Protein AF-A0A9D2THD8-F1 (afdb_monomer_lite)

pLDDT: mean 74.97, std 24.29, range [33.66, 97.81]

Structure (mmCIF, N/CA/C/O backbone):
data_AF-A0A9D2THD8-F1
#
_entry.id   AF-A0A9D2THD8-F1
#
loop_
_atom_site.group_PDB
_atom_site.id
_atom_site.type_symbol
_atom_site.label_atom_id
_atom_site.label_alt_id
_atom_site.label_comp_id
_atom_site.label_asym_id
_atom_site.label_entity_id
_atom_site.label_seq_id
_atom_site.pdbx_PDB_ins_code
_atom_site.Cartn_x
_atom_site.Cartn_y
_atom_site.Cartn_z
_atom_site.occupancy
_atom_site.B_iso_or_equiv
_atom_site.auth_seq_id
_atom_site.auth_comp_id
_atom_site.auth_asym_id
_atom_site.auth_atom_id
_atom_site.pdbx_PDB_model_num
ATOM 1 N N . THR A 1 1 ? 17.554 18.549 11.791 1.00 43.72 1 THR A N 1
ATOM 2 C CA . THR A 1 1 ? 17.037 17.991 13.059 1.00 43.72 1 THR A CA 1
ATOM 3 C C . THR A 1 1 ? 15.521 18.066 13.010 1.00 43.72 1 THR A C 1
ATOM 5 O O . THR A 1 1 ? 14.968 19.146 13.143 1.00 43.72 1 THR A O 1
ATOM 8 N N . LYS A 1 2 ? 14.847 16.951 12.692 1.00 36.19 2 LYS A N 1
ATOM 9 C CA . LYS A 1 2 ? 13.394 16.845 12.406 1.00 36.19 2 LYS A CA 1
ATOM 10 C C . LYS A 1 2 ? 12.504 16.914 13.668 1.00 36.19 2 LYS A C 1
ATOM 12 O O . LYS A 1 2 ? 11.373 16.448 13.663 1.00 36.19 2 LYS A O 1
ATOM 17 N N . SER A 1 3 ? 13.007 17.507 14.747 1.00 45.06 3 SER A N 1
ATOM 18 C CA . SER A 1 3 ? 12.378 17.475 16.074 1.00 45.06 3 SER A CA 1
ATOM 19 C C . SER A 1 3 ? 11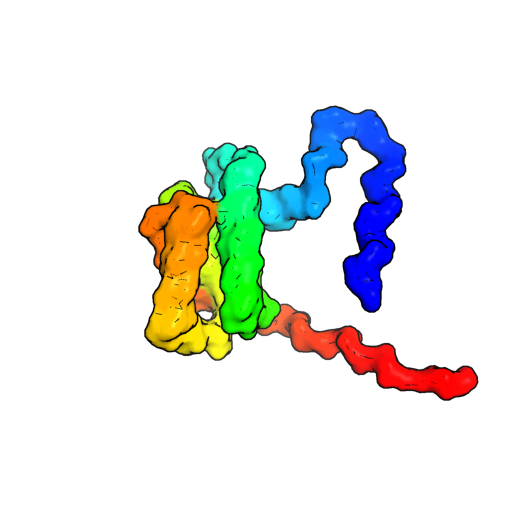.635 18.766 16.441 1.00 45.06 3 SER A C 1
ATOM 21 O O . SER A 1 3 ? 11.123 18.860 17.545 1.00 45.06 3 SER A O 1
ATOM 23 N N . GLN A 1 4 ? 11.568 19.766 15.553 1.00 42.59 4 GLN A N 1
ATOM 24 C CA . GLN A 1 4 ? 11.102 21.119 15.912 1.00 42.59 4 GLN A CA 1
ATOM 25 C C . GLN A 1 4 ? 9.753 21.544 15.306 1.00 42.59 4 GLN A C 1
ATOM 27 O O . GLN A 1 4 ? 9.306 22.654 15.557 1.00 42.59 4 GLN A O 1
ATOM 32 N N . VAL A 1 5 ? 9.055 20.678 14.563 1.00 49.84 5 VAL A N 1
ATOM 33 C CA . VAL A 1 5 ? 7.756 21.039 13.942 1.00 49.84 5 VAL A CA 1
ATOM 34 C C . VAL A 1 5 ? 6.548 20.565 14.776 1.00 49.84 5 VAL A C 1
ATOM 36 O O . VAL A 1 5 ? 5.405 20.842 14.434 1.00 49.84 5 VAL A O 1
ATOM 39 N N . ARG A 1 6 ? 6.772 19.898 15.920 1.00 42.50 6 ARG A N 1
ATOM 40 C CA . ARG A 1 6 ? 5.695 19.351 16.771 1.00 42.50 6 ARG A CA 1
ATOM 41 C C . ARG A 1 6 ? 5.197 20.267 17.904 1.00 42.50 6 ARG A C 1
ATOM 43 O O . ARG A 1 6 ? 4.234 19.895 18.563 1.00 42.50 6 ARG A O 1
ATOM 50 N N . GLU A 1 7 ? 5.773 21.453 18.116 1.00 40.00 7 GLU A N 1
ATOM 51 C CA . GLU A 1 7 ? 5.507 22.240 19.341 1.00 40.00 7 GLU A CA 1
ATOM 52 C C . GLU A 1 7 ? 4.419 23.340 19.213 1.00 40.00 7 GLU A C 1
ATOM 54 O O . GLU A 1 7 ? 3.950 23.840 20.228 1.00 40.00 7 GLU A O 1
ATOM 59 N N . VAL A 1 8 ? 3.959 23.741 18.017 1.00 42.38 8 VAL A N 1
ATOM 60 C CA . VAL A 1 8 ? 3.183 25.008 17.874 1.00 42.38 8 VAL A CA 1
ATOM 61 C C . VAL A 1 8 ? 1.647 24.857 17.872 1.00 42.38 8 VAL A C 1
ATOM 63 O O . VAL A 1 8 ? 0.928 25.846 17.951 1.00 42.38 8 VAL A O 1
ATOM 66 N N . ALA A 1 9 ? 1.082 23.650 17.869 1.00 42.50 9 ALA A N 1
ATOM 67 C CA . ALA A 1 9 ? -0.368 23.465 17.678 1.00 42.50 9 ALA A CA 1
ATOM 68 C C . ALA A 1 9 ? -1.166 23.132 18.959 1.00 42.50 9 ALA A C 1
ATOM 70 O O . ALA A 1 9 ? -2.140 22.385 18.903 1.00 42.50 9 ALA A O 1
ATOM 71 N N . ARG A 1 10 ? -0.782 23.667 20.125 1.00 40.12 10 ARG A N 1
ATOM 72 C CA . ARG A 1 10 ? -1.554 23.525 21.377 1.00 40.12 10 ARG A CA 1
ATOM 73 C C . ARG A 1 10 ? -2.108 24.868 21.832 1.00 40.12 10 ARG A C 1
ATOM 75 O O . ARG A 1 10 ? -1.481 25.482 22.688 1.00 40.12 10 ARG A O 1
ATOM 82 N N . GLN A 1 11 ? -3.268 25.311 21.324 1.00 41.09 11 GLN A N 1
ATOM 83 C CA . GLN A 1 11 ? -4.039 26.335 22.056 1.00 41.09 11 GLN A CA 1
ATOM 84 C C . GLN A 1 11 ? -5.491 26.633 21.633 1.00 41.09 11 GLN A C 1
ATOM 86 O O . GLN A 1 11 ? -5.896 27.779 21.768 1.00 41.09 11 GLN A O 1
ATOM 91 N N . MET A 1 12 ? -6.336 25.685 21.198 1.00 38.31 12 MET A N 1
ATOM 92 C CA . MET A 1 12 ? -7.782 25.994 21.086 1.00 38.31 12 MET A CA 1
ATOM 93 C C . MET A 1 12 ? -8.695 24.838 21.514 1.00 38.31 12 MET A C 1
ATOM 95 O O . MET A 1 12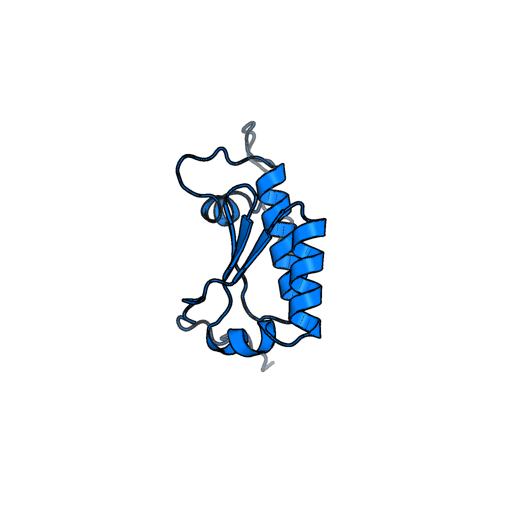 ? -8.767 23.795 20.874 1.00 38.31 12 MET A O 1
ATOM 99 N N . SER A 1 13 ? -9.394 25.064 22.626 1.00 37.69 13 SER A N 1
ATOM 100 C CA . SER A 1 13 ? -10.357 24.184 23.288 1.00 37.69 13 SER A CA 1
ATOM 101 C C . SER A 1 13 ? -11.602 23.898 22.435 1.00 37.69 13 SER A C 1
ATOM 103 O O . SER A 1 13 ? -12.607 24.594 22.561 1.00 37.69 13 SER A O 1
ATOM 105 N N . LEU A 1 14 ? -11.567 22.842 21.615 1.00 34.75 14 LEU A N 1
ATOM 106 C CA . LEU A 1 14 ? -12.751 22.215 21.008 1.00 34.75 14 LEU A CA 1
ATOM 107 C C . LEU A 1 14 ? -12.620 20.672 21.055 1.00 34.75 14 LEU A C 1
ATOM 109 O O . LEU A 1 14 ? -11.548 20.163 20.725 1.00 34.75 14 LEU A O 1
ATOM 113 N N . PRO A 1 15 ? -13.666 19.896 21.422 1.00 36.16 15 PRO A N 1
ATOM 114 C CA . PRO A 1 15 ? -13.549 18.470 21.785 1.00 36.16 15 PRO A CA 1
ATOM 115 C C . PRO A 1 15 ? -13.355 17.478 20.619 1.00 36.16 15 PRO A C 1
ATOM 117 O O . PRO A 1 15 ? -13.760 16.324 20.723 1.00 36.16 15 PRO A O 1
ATOM 120 N N . VAL A 1 16 ? -12.765 17.897 19.497 1.00 37.09 16 VAL A N 1
ATOM 121 C CA . VAL A 1 16 ? -12.560 17.039 18.305 1.00 37.09 16 VAL A CA 1
ATOM 122 C C . VAL A 1 16 ? -11.118 17.134 17.770 1.00 37.09 16 VAL A C 1
ATOM 124 O O . VAL A 1 16 ? -10.793 16.616 16.708 1.00 37.09 16 VAL A O 1
ATOM 127 N N . ALA A 1 17 ? -10.218 17.791 18.503 1.00 36.22 17 ALA A N 1
ATOM 128 C CA . ALA A 1 17 ? -8.921 18.235 17.996 1.00 36.22 17 ALA A CA 1
ATOM 129 C C . ALA A 1 17 ? -7.717 17.437 18.534 1.00 36.22 17 ALA A C 1
ATOM 131 O O . ALA A 1 17 ? -6.716 18.039 18.910 1.00 36.22 17 ALA A O 1
ATOM 132 N N . ASP A 1 18 ? -7.778 16.100 18.561 1.00 40.69 18 ASP A N 1
ATOM 133 C CA . ASP A 1 18 ? -6.648 15.288 19.040 1.00 40.69 18 ASP A CA 1
ATOM 134 C C . ASP A 1 18 ? -6.286 14.140 18.079 1.00 40.69 18 ASP A C 1
ATOM 136 O O . ASP A 1 18 ? -6.586 12.971 18.328 1.00 40.69 18 ASP A O 1
ATOM 140 N N . LYS A 1 19 ? -5.659 14.492 16.939 1.00 39.53 19 LYS A N 1
ATOM 141 C CA . LYS A 1 19 ? -4.403 13.883 16.425 1.00 39.53 19 LYS A CA 1
ATOM 142 C C . LYS A 1 19 ? -4.042 14.381 15.005 1.00 39.53 19 LYS A C 1
ATOM 144 O O . LYS A 1 19 ? -4.858 14.276 14.086 1.00 39.53 19 LYS A O 1
ATOM 149 N N . PRO A 1 20 ? -2.820 14.907 14.787 1.00 45.09 20 PRO A N 1
ATOM 150 C CA . PRO A 1 20 ? -2.429 15.540 13.530 1.00 45.09 20 PRO A CA 1
ATOM 151 C C . PRO A 1 20 ? -1.923 14.499 12.516 1.00 45.09 20 PRO A C 1
ATOM 153 O O . PRO A 1 20 ? -0.788 14.053 12.616 1.00 45.09 20 PRO A O 1
ATOM 156 N N . ALA A 1 21 ? -2.806 14.118 11.586 1.00 44.19 21 ALA A N 1
ATOM 157 C CA . ALA A 1 21 ? -2.582 13.455 10.276 1.00 44.19 21 ALA A CA 1
ATOM 158 C C . ALA A 1 21 ? -3.929 13.000 9.658 1.00 44.19 21 ALA A C 1
ATOM 160 O O . ALA A 1 21 ? -4.025 12.701 8.471 1.00 44.19 21 ALA A O 1
ATOM 161 N N . ALA A 1 22 ? -5.006 12.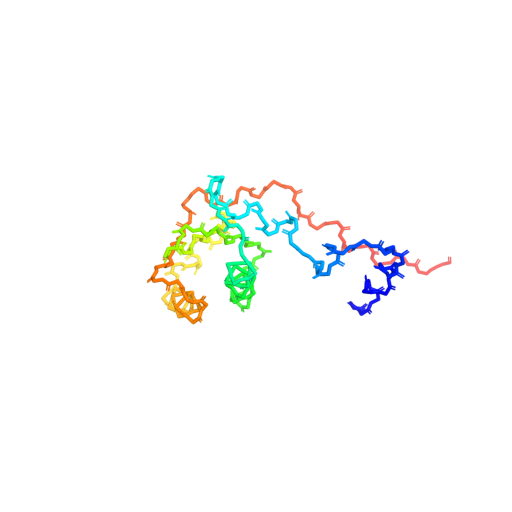989 10.452 1.00 47.03 22 ALA A N 1
ATOM 162 C CA . ALA A 1 22 ? -6.318 12.484 10.050 1.00 47.03 22 ALA A CA 1
ATOM 163 C C . ALA A 1 22 ? -6.915 13.080 8.750 1.00 47.03 22 ALA A C 1
ATOM 165 O O . ALA A 1 22 ? -7.508 12.311 7.996 1.00 47.03 22 ALA A O 1
ATOM 166 N N . PRO A 1 23 ? -6.772 14.384 8.414 1.00 53.69 23 PRO A N 1
ATOM 167 C CA . PRO A 1 23 ? -7.422 14.932 7.220 1.00 53.69 23 PRO A CA 1
ATOM 168 C C . PRO A 1 23 ? -6.815 14.429 5.905 1.00 53.69 23 PRO A C 1
ATOM 170 O O . PRO A 1 23 ? -7.542 14.250 4.932 1.00 53.69 23 PRO A O 1
ATOM 173 N N . CYS A 1 24 ? -5.494 14.201 5.856 1.00 59.38 24 CYS A N 1
ATOM 174 C CA . CYS A 1 24 ? -4.849 13.690 4.648 1.00 59.38 24 CYS A CA 1
ATOM 175 C C . CYS A 1 24 ? -5.072 12.182 4.513 1.00 59.38 24 CYS A C 1
ATOM 177 O O . CYS A 1 24 ? -5.409 11.728 3.424 1.00 59.38 24 CYS A O 1
ATOM 179 N N . LEU A 1 25 ? -4.985 11.419 5.604 1.00 59.50 25 LEU A N 1
ATOM 180 C CA . LEU A 1 25 ? -5.241 9.978 5.583 1.00 59.50 25 LEU A CA 1
ATOM 181 C C . LEU A 1 25 ? -6.713 9.647 5.293 1.00 59.50 25 LEU A C 1
ATOM 183 O O . LEU A 1 25 ? -6.997 8.668 4.616 1.00 59.50 25 LEU A O 1
ATOM 187 N N . ALA A 1 26 ? -7.665 10.494 5.694 1.00 61.97 26 ALA A N 1
ATOM 188 C CA . ALA A 1 26 ? -9.080 10.281 5.386 1.00 61.97 26 ALA A CA 1
ATOM 189 C C . ALA A 1 26 ? -9.378 10.210 3.874 1.00 61.97 26 ALA A C 1
ATOM 191 O O . ALA A 1 26 ? -10.309 9.514 3.479 1.00 61.97 26 ALA A O 1
ATOM 192 N N . SER A 1 27 ? -8.575 10.852 3.010 1.00 70.31 27 SER A N 1
ATOM 193 C CA . SER A 1 27 ? -8.751 10.765 1.548 1.00 70.31 27 SER A CA 1
ATOM 194 C C . SER A 1 27 ? -8.362 9.406 0.950 1.00 70.31 27 SER A C 1
ATOM 196 O O . SER A 1 27 ? -8.605 9.152 -0.233 1.00 70.31 27 SER A O 1
ATOM 198 N N . ARG A 1 28 ? -7.753 8.531 1.759 1.00 73.38 28 ARG A N 1
ATOM 199 C CA . ARG A 1 28 ? -7.406 7.154 1.394 1.00 73.38 28 ARG A CA 1
ATOM 200 C C . ARG A 1 28 ? -8.554 6.167 1.631 1.00 73.38 28 ARG A C 1
ATOM 202 O O . ARG A 1 28 ? -8.437 5.014 1.225 1.00 73.38 28 ARG A O 1
ATOM 209 N N . ILE A 1 29 ? -9.656 6.598 2.247 1.00 72.19 29 ILE A N 1
ATOM 210 C CA . ILE A 1 29 ? -10.854 5.780 2.473 1.00 72.19 29 ILE A CA 1
ATOM 211 C C . ILE A 1 29 ? -11.926 6.172 1.435 1.00 72.19 29 ILE A C 1
ATOM 213 O O . ILE A 1 29 ? -12.185 7.366 1.259 1.00 72.19 29 ILE A O 1
ATOM 217 N N . PRO A 1 30 ? -12.550 5.211 0.725 1.00 68.75 30 PRO A N 1
ATOM 218 C CA . PRO A 1 30 ? -13.621 5.470 -0.227 1.00 68.75 30 PRO A CA 1
ATOM 219 C C . PRO A 1 30 ? -14.783 6.263 0.377 1.00 68.75 30 PRO A C 1
ATOM 221 O O . PRO A 1 30 ? -15.171 6.072 1.532 1.00 68.75 30 PRO A O 1
ATOM 224 N N . PHE A 1 31 ? -15.392 7.124 -0.439 1.00 56.97 31 PHE A N 1
ATOM 225 C CA . PHE A 1 31 ? -16.604 7.839 -0.050 1.00 56.97 31 PHE A CA 1
ATOM 226 C C . PHE A 1 31 ? -17.733 6.852 0.278 1.00 56.97 31 PHE A C 1
ATOM 228 O O . PHE A 1 31 ? -18.027 5.953 -0.506 1.00 56.97 31 PHE A O 1
ATOM 235 N N . GLY A 1 32 ? -18.378 7.048 1.430 1.00 58.97 32 GLY A N 1
ATOM 236 C CA . GLY A 1 32 ? -19.455 6.183 1.923 1.00 58.97 32 GLY A CA 1
ATOM 237 C C . GLY A 1 32 ? -19.022 5.164 2.980 1.00 58.97 32 GLY A C 1
ATOM 238 O O . GLY A 1 32 ? -19.886 4.539 3.590 1.00 58.97 32 GLY A O 1
ATOM 239 N N . GLU A 1 33 ? -17.721 5.030 3.257 1.00 67.00 33 GLU A N 1
ATOM 240 C CA . GLU A 1 33 ? -17.226 4.217 4.368 1.00 67.00 33 GLU A CA 1
ATOM 241 C C . GLU A 1 33 ? -16.927 5.047 5.621 1.00 67.00 33 GLU A C 1
ATOM 243 O O . GLU A 1 33 ? -16.388 6.152 5.555 1.00 67.00 33 GLU A O 1
ATOM 248 N N . SER A 1 34 ? -17.227 4.482 6.794 1.00 73.31 34 SER A N 1
ATOM 249 C CA . SER A 1 34 ? -16.851 5.087 8.071 1.00 73.31 34 SER A CA 1
ATOM 250 C C . SER A 1 34 ? -15.330 5.157 8.198 1.00 73.31 34 SER A C 1
ATOM 252 O O . SER A 1 34 ? -14.644 4.130 8.137 1.00 73.31 34 SER A O 1
ATOM 254 N N . VAL A 1 35 ? -14.823 6.370 8.418 1.00 79.56 35 VAL A N 1
ATOM 255 C CA . VAL A 1 35 ? -13.437 6.625 8.817 1.00 79.56 35 VAL A CA 1
ATOM 256 C C . VAL A 1 35 ? -13.306 6.263 10.292 1.00 79.56 35 VAL A C 1
ATOM 258 O O . VAL A 1 35 ? -13.914 6.914 11.141 1.00 79.56 35 VAL A O 1
ATOM 261 N N . THR A 1 36 ? -12.537 5.218 10.603 1.00 83.50 36 THR A N 1
ATOM 262 C CA . THR A 1 36 ? -12.268 4.808 11.989 1.00 83.50 36 THR A CA 1
ATOM 263 C C . THR A 1 36 ? -10.780 4.954 12.320 1.00 83.50 36 THR A C 1
ATOM 265 O O . THR A 1 36 ? -9.946 4.850 11.413 1.00 83.50 36 THR A O 1
ATOM 268 N N . PRO A 1 37 ? -10.411 5.191 13.595 1.00 84.38 37 PRO A N 1
ATOM 269 C CA . PRO A 1 37 ? -9.010 5.268 14.013 1.00 84.38 37 PRO A CA 1
ATOM 270 C C . PRO A 1 37 ? -8.200 4.019 13.657 1.00 84.38 37 PRO A C 1
ATOM 272 O O . PRO A 1 37 ? -7.015 4.123 13.357 1.00 84.38 37 PRO A O 1
ATOM 275 N N . GLU A 1 38 ? -8.838 2.849 13.671 1.00 86.62 38 GLU A N 1
ATOM 276 C CA . GLU A 1 38 ? -8.225 1.581 13.288 1.00 86.62 38 GLU A CA 1
ATOM 277 C C . GLU A 1 38 ? -7.852 1.609 11.810 1.00 86.62 38 GLU A C 1
ATOM 279 O O . GLU A 1 38 ? -6.683 1.428 11.500 1.00 86.62 38 GLU A O 1
ATOM 284 N N . LYS A 1 39 ? -8.793 1.935 10.909 1.00 85.88 39 LYS A N 1
ATOM 285 C CA . LYS A 1 39 ? -8.510 2.029 9.466 1.00 85.88 39 LYS A CA 1
ATOM 286 C C . LYS A 1 39 ? -7.389 3.019 9.165 1.00 85.88 39 LYS A C 1
ATOM 288 O O . LYS A 1 39 ? -6.528 2.727 8.345 1.00 85.88 39 LYS A O 1
ATOM 293 N N . LEU A 1 40 ? -7.390 4.172 9.838 1.00 87.12 40 LEU A N 1
ATOM 294 C CA . LEU A 1 40 ? -6.331 5.171 9.681 1.00 87.12 40 LEU A CA 1
ATOM 295 C C . LEU A 1 40 ? -4.967 4.619 10.106 1.00 87.12 40 LEU A C 1
ATOM 297 O O . LEU A 1 40 ? -3.995 4.847 9.399 1.00 87.12 40 LEU A O 1
ATOM 301 N N . ARG A 1 41 ? -4.905 3.856 11.204 1.00 89.44 41 ARG A N 1
ATOM 302 C CA . ARG A 1 41 ? -3.673 3.191 11.645 1.00 89.44 41 ARG A CA 1
ATOM 303 C C . ARG A 1 41 ? -3.215 2.115 10.658 1.00 89.44 41 ARG A C 1
ATOM 305 O O . ARG A 1 41 ? -2.042 2.074 10.338 1.00 89.44 41 ARG A O 1
ATOM 312 N N . GLN A 1 42 ? -4.128 1.295 10.131 1.00 92.19 42 GLN A N 1
ATOM 313 C CA . GLN A 1 42 ? -3.778 0.275 9.129 1.00 92.19 42 GLN A CA 1
ATOM 314 C C . GLN A 1 42 ? -3.148 0.892 7.874 1.00 92.19 42 GLN A C 1
ATOM 316 O O . GLN A 1 42 ? -2.236 0.314 7.293 1.00 92.19 42 GLN A O 1
ATOM 321 N N . ILE A 1 43 ? -3.657 2.054 7.448 1.00 91.62 43 ILE A N 1
ATOM 322 C CA . ILE A 1 43 ? -3.113 2.812 6.317 1.00 91.62 43 ILE A CA 1
ATOM 323 C C . ILE A 1 43 ? -1.717 3.343 6.661 1.00 91.62 43 ILE A C 1
ATOM 325 O O . ILE A 1 43 ? -0.793 3.093 5.898 1.00 91.62 43 ILE A O 1
ATOM 329 N N . ASP A 1 44 ? -1.578 4.037 7.794 1.00 91.06 44 ASP A N 1
ATOM 330 C CA . ASP A 1 44 ? -0.324 4.665 8.247 1.00 91.06 44 ASP A CA 1
ATOM 331 C C . ASP A 1 44 ? 0.797 3.622 8.403 1.00 91.06 44 ASP A C 1
ATOM 333 O O . ASP A 1 44 ? 1.850 3.741 7.784 1.00 91.06 44 ASP A O 1
ATOM 337 N N . ASP A 1 45 ? 0.517 2.526 9.116 1.00 93.38 45 ASP A N 1
ATOM 338 C CA . ASP A 1 45 ? 1.481 1.450 9.362 1.00 93.38 45 ASP A CA 1
ATOM 339 C C . ASP A 1 45 ? 1.915 0.759 8.050 1.00 93.38 45 ASP A C 1
ATOM 341 O O . ASP A 1 45 ? 3.071 0.357 7.903 1.00 93.38 45 ASP A O 1
ATOM 345 N N . LEU A 1 46 ? 1.006 0.615 7.072 1.00 96.00 46 LEU A N 1
ATOM 346 C CA . LEU A 1 46 ? 1.349 0.021 5.776 1.00 96.00 46 LEU A CA 1
ATOM 347 C C . LEU A 1 46 ? 2.123 1.003 4.884 1.00 96.00 46 LEU A C 1
ATOM 349 O O . LEU A 1 46 ? 3.026 0.570 4.171 1.00 96.00 46 LEU A O 1
ATOM 353 N N . GLU A 1 47 ? 1.805 2.303 4.916 1.00 95.06 47 GLU A N 1
ATOM 354 C CA . GLU A 1 47 ? 2.598 3.330 4.226 1.00 95.06 47 GLU A CA 1
ATOM 355 C C . GLU A 1 47 ? 4.036 3.342 4.769 1.00 95.06 47 GLU A C 1
ATOM 357 O O . GLU A 1 47 ? 4.977 3.259 3.977 1.00 95.06 47 GLU A O 1
ATOM 362 N N . ASP A 1 48 ? 4.216 3.331 6.094 1.00 93.06 48 ASP A N 1
ATOM 363 C CA . ASP A 1 48 ? 5.532 3.272 6.745 1.00 93.06 48 ASP A CA 1
ATOM 364 C C . ASP A 1 48 ? 6.322 2.017 6.342 1.00 93.06 48 ASP A C 1
ATOM 366 O O . ASP A 1 48 ? 7.475 2.120 5.917 1.00 93.06 48 ASP A O 1
ATOM 370 N N . ALA A 1 49 ? 5.693 0.837 6.370 1.00 94.44 49 ALA A N 1
ATOM 371 C CA . ALA A 1 49 ? 6.345 -0.407 5.959 1.00 94.44 49 ALA A CA 1
ATOM 372 C C . ALA A 1 49 ? 6.785 -0.393 4.483 1.00 94.44 49 ALA A C 1
ATOM 374 O O . ALA A 1 49 ? 7.822 -0.963 4.132 1.00 94.44 49 ALA A O 1
ATOM 375 N N . VAL A 1 50 ? 6.026 0.273 3.605 1.00 94.94 50 VAL A N 1
ATOM 376 C CA . VAL A 1 50 ? 6.424 0.484 2.206 1.00 94.94 50 VAL A CA 1
ATOM 377 C C . VAL A 1 50 ? 7.620 1.438 2.134 1.00 94.94 50 VAL A C 1
ATOM 379 O O . VAL A 1 50 ? 8.594 1.137 1.445 1.00 94.94 50 VAL A O 1
ATOM 382 N N . TYR A 1 51 ? 7.618 2.549 2.874 1.00 93.19 51 TYR A N 1
ATOM 383 C CA . TYR A 1 51 ? 8.764 3.465 2.911 1.00 93.19 51 TYR A CA 1
ATOM 384 C C . TYR A 1 51 ? 10.046 2.796 3.421 1.00 93.19 51 TYR A C 1
ATOM 386 O O . TYR A 1 51 ? 11.130 3.084 2.911 1.00 93.19 51 TYR A O 1
ATOM 394 N N . GLU A 1 52 ? 9.946 1.857 4.362 1.00 93.56 52 GLU A N 1
ATOM 395 C CA . GLU A 1 52 ? 11.085 1.064 4.843 1.00 93.56 52 GLU A CA 1
ATOM 396 C C . GLU A 1 52 ? 11.685 0.149 3.765 1.00 93.56 52 GLU A C 1
ATOM 398 O O . GLU A 1 52 ? 12.889 -0.114 3.782 1.00 93.56 52 GLU A O 1
ATOM 403 N N . GLN A 1 53 ? 10.892 -0.265 2.767 1.00 94.00 53 GLN A N 1
ATOM 404 C CA . GLN A 1 53 ? 11.410 -0.941 1.571 1.00 94.00 53 GLN A CA 1
ATOM 405 C C . GLN A 1 53 ? 12.134 0.024 0.617 1.00 94.00 53 GLN A C 1
ATOM 407 O O . GLN A 1 53 ? 12.727 -0.409 -0.368 1.00 94.00 53 GLN A O 1
ATOM 412 N N . GLY A 1 54 ? 12.137 1.329 0.899 1.00 91.75 54 GLY A N 1
ATOM 413 C CA . GLY A 1 54 ? 12.895 2.344 0.173 1.00 91.75 54 GLY A CA 1
ATOM 414 C C . GLY A 1 54 ? 12.197 2.904 -1.064 1.00 91.75 54 GLY A C 1
ATOM 415 O O . GLY A 1 54 ? 12.899 3.321 -1.986 1.00 91.75 54 GLY A O 1
ATOM 416 N N . PHE A 1 55 ? 10.864 2.867 -1.124 1.00 93.88 55 PHE A N 1
ATOM 417 C CA . PHE A 1 55 ? 10.083 3.583 -2.143 1.00 93.88 55 PHE A CA 1
ATOM 418 C C . PHE A 1 55 ? 10.087 5.090 -1.861 1.00 93.88 55 PHE A C 1
ATOM 420 O O . PHE A 1 55 ? 10.156 5.512 -0.704 1.00 93.88 55 PHE A O 1
ATOM 427 N N . SER A 1 56 ? 10.055 5.910 -2.913 1.00 91.62 56 SER A N 1
ATOM 428 C CA . SER A 1 56 ? 10.171 7.370 -2.771 1.00 91.62 56 SER A CA 1
ATOM 429 C C . SER A 1 56 ? 8.851 8.069 -2.436 1.00 91.62 56 SER A C 1
ATOM 431 O O . SER A 1 56 ? 8.861 9.090 -1.747 1.00 91.62 56 SER A O 1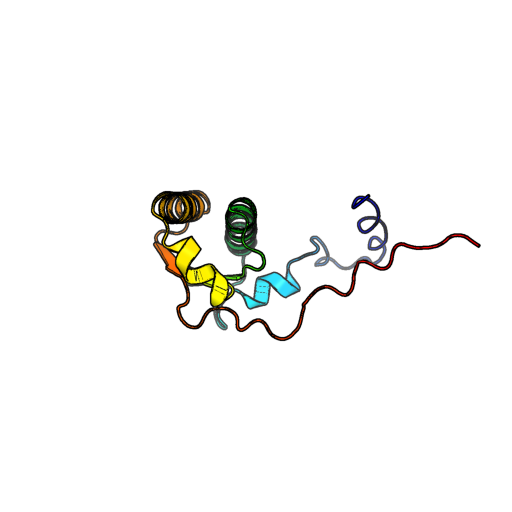
ATOM 433 N N . ASP A 1 57 ? 7.731 7.509 -2.890 1.00 92.56 57 ASP A N 1
ATOM 434 C CA . ASP A 1 57 ? 6.367 7.940 -2.579 1.00 92.56 57 ASP A CA 1
ATOM 435 C C . ASP A 1 57 ? 5.478 6.696 -2.448 1.00 92.56 57 ASP A C 1
ATOM 437 O O . ASP A 1 57 ? 5.691 5.682 -3.116 1.00 92.56 57 ASP A O 1
ATOM 441 N N . CYS A 1 58 ? 4.486 6.764 -1.570 1.00 93.62 58 CYS A N 1
ATOM 442 C CA . CYS A 1 58 ? 3.531 5.692 -1.342 1.00 93.62 58 CYS A CA 1
ATOM 443 C C . CYS A 1 58 ? 2.201 6.272 -0.874 1.00 93.62 58 CYS A C 1
ATOM 445 O O . CYS A 1 58 ? 2.149 7.178 -0.037 1.00 93.62 58 CYS A O 1
ATOM 447 N N . ARG A 1 59 ? 1.107 5.709 -1.393 1.00 94.12 59 ARG A N 1
ATOM 448 C CA . ARG A 1 59 ? -0.232 5.907 -0.833 1.00 94.12 59 ARG A CA 1
ATOM 449 C C . ARG A 1 59 ? -0.922 4.570 -0.680 1.00 94.12 59 ARG A C 1
ATOM 451 O O . ARG A 1 59 ? -1.019 3.816 -1.644 1.00 94.12 59 ARG A O 1
ATOM 458 N N . VAL A 1 60 ? -1.474 4.306 0.493 1.00 95.00 60 VAL A N 1
ATOM 459 C CA . VAL A 1 60 ? -2.294 3.115 0.730 1.00 95.00 60 VAL A CA 1
ATOM 460 C C . VAL A 1 60 ? -3.756 3.522 0.726 1.00 95.00 60 VAL A C 1
ATOM 462 O O . VAL A 1 60 ? -4.171 4.354 1.522 1.00 95.00 60 VAL A O 1
ATOM 465 N N . ARG A 1 61 ? -4.572 2.926 -0.146 1.00 92.88 61 ARG A N 1
ATOM 466 C CA . ARG A 1 61 ? -6.033 3.064 -0.112 1.00 92.88 61 ARG A CA 1
ATOM 467 C C . ARG A 1 61 ? -6.675 1.873 0.572 1.00 92.88 61 ARG A C 1
ATOM 469 O O . ARG A 1 61 ? -6.361 0.722 0.267 1.00 92.88 61 ARG A O 1
ATOM 476 N N . HIS A 1 62 ? -7.608 2.159 1.472 1.00 92.69 62 HIS A N 1
ATOM 477 C CA . HIS A 1 62 ? -8.318 1.145 2.245 1.00 92.69 62 HIS A CA 1
ATOM 478 C C . HIS A 1 62 ? -9.613 0.755 1.539 1.00 92.69 62 HIS A C 1
ATOM 480 O O . HIS A 1 62 ? -10.503 1.580 1.384 1.00 92.69 62 HIS A O 1
ATOM 486 N N . HIS A 1 63 ? -9.726 -0.500 1.114 1.00 91.44 63 HIS A N 1
ATOM 487 C CA . HIS A 1 63 ? -10.918 -1.054 0.471 1.00 91.44 63 HIS A CA 1
ATOM 488 C C . HIS A 1 63 ? -11.449 -2.241 1.285 1.00 91.44 63 HIS A C 1
ATOM 490 O O . HIS A 1 63 ? -11.517 -3.380 0.812 1.00 91.44 63 HIS A O 1
ATOM 496 N N . GLY A 1 64 ? -11.768 -1.994 2.558 1.00 89.69 64 GLY A N 1
ATOM 497 C CA . GLY A 1 64 ? -12.249 -3.020 3.479 1.00 89.69 64 GLY A CA 1
ATOM 498 C C . GLY A 1 64 ? -11.159 -4.037 3.818 1.00 89.69 64 GLY A C 1
ATOM 499 O O . GLY A 1 64 ? -10.289 -3.776 4.640 1.00 89.69 64 GLY A O 1
ATOM 500 N N . ALA A 1 65 ? -11.205 -5.214 3.196 1.00 92.75 65 ALA A N 1
ATOM 501 C CA . ALA A 1 65 ? -10.212 -6.270 3.411 1.00 92.75 65 ALA A CA 1
ATOM 502 C C . ALA A 1 65 ? -8.944 -6.105 2.550 1.00 92.75 65 ALA A C 1
ATOM 504 O O . ALA A 1 65 ? -7.997 -6.881 2.702 1.00 92.75 65 ALA A O 1
ATOM 505 N N . VAL A 1 66 ? -8.933 -5.127 1.638 1.00 96.19 66 VAL A N 1
ATOM 506 C CA . VAL A 1 66 ? -7.858 -4.913 0.664 1.00 96.19 66 VAL A CA 1
ATOM 507 C C . VAL A 1 66 ? -7.125 -3.604 0.949 1.00 96.19 66 VAL A C 1
ATOM 509 O O . VAL A 1 66 ? -7.747 -2.543 0.983 1.00 96.19 66 VAL A O 1
ATOM 512 N N . GLY A 1 67 ? -5.804 -3.681 1.106 1.00 96.00 67 GLY A N 1
ATOM 513 C CA . GLY A 1 67 ? -4.908 -2.526 1.119 1.00 96.00 67 GLY A CA 1
ATOM 514 C C . GLY A 1 67 ? -4.307 -2.340 -0.269 1.00 96.00 67 GLY A C 1
ATOM 515 O O . GLY A 1 67 ? -3.504 -3.165 -0.709 1.00 96.00 67 GLY A O 1
ATOM 516 N N . ARG A 1 68 ? -4.720 -1.294 -0.989 1.00 97.31 68 ARG A N 1
ATOM 517 C CA . ARG A 1 68 ? -4.222 -1.003 -2.339 1.00 97.31 68 ARG A CA 1
ATOM 518 C C . ARG A 1 68 ? -3.094 0.017 -2.273 1.00 97.31 68 ARG A C 1
ATOM 520 O O . ARG A 1 68 ? -3.332 1.158 -1.895 1.00 97.31 68 ARG A O 1
ATOM 527 N N . ILE A 1 69 ? -1.896 -0.387 -2.667 1.00 97.25 69 ILE A N 1
ATOM 528 C CA . ILE A 1 69 ? -0.689 0.437 -2.667 1.00 97.25 69 ILE A CA 1
ATOM 529 C C . ILE A 1 69 ? -0.565 1.152 -4.017 1.00 97.25 69 ILE A C 1
ATOM 531 O O . ILE A 1 69 ? -0.591 0.517 -5.069 1.00 97.25 69 ILE A O 1
ATOM 535 N N . GLU A 1 70 ? -0.403 2.468 -3.990 1.00 96.25 70 GLU A N 1
ATOM 536 C CA . GLU A 1 70 ? -0.054 3.299 -5.142 1.00 96.25 70 GLU A CA 1
ATOM 537 C C . GLU A 1 70 ? 1.413 3.715 -5.008 1.00 96.25 70 GLU A C 1
ATOM 539 O O . GLU A 1 70 ? 1.808 4.276 -3.985 1.00 96.25 70 GLU A O 1
ATOM 544 N N . LEU A 1 71 ? 2.207 3.437 -6.042 1.00 95.75 71 LEU A N 1
ATOM 545 C CA . LEU A 1 71 ? 3.643 3.725 -6.113 1.00 95.75 71 LEU A CA 1
ATOM 546 C C . LEU A 1 71 ? 3.955 4.526 -7.381 1.00 95.75 71 LEU A C 1
ATOM 548 O O . LEU A 1 71 ? 3.200 4.409 -8.352 1.00 95.75 71 LEU A O 1
ATOM 552 N N . PRO A 1 72 ? 5.066 5.281 -7.429 1.00 94.69 72 PRO A N 1
ATOM 553 C CA . PRO A 1 72 ? 5.581 5.841 -8.671 1.00 94.69 72 PRO A CA 1
ATOM 554 C C . PRO A 1 72 ? 5.683 4.769 -9.759 1.00 94.69 72 PRO A C 1
ATOM 556 O O . PRO A 1 72 ? 6.185 3.669 -9.513 1.00 94.69 72 PRO A O 1
ATOM 559 N N . THR A 1 73 ? 5.198 5.067 -10.967 1.00 93.69 73 THR A N 1
ATOM 560 C CA . THR A 1 73 ? 5.173 4.096 -12.076 1.00 93.69 73 THR A CA 1
ATOM 561 C C . THR A 1 73 ? 6.573 3.549 -12.385 1.00 93.69 73 THR A C 1
ATOM 563 O O . THR A 1 73 ? 6.729 2.374 -12.715 1.00 93.69 73 THR A O 1
ATOM 566 N N . GLU A 1 74 ? 7.602 4.383 -12.228 1.00 93.69 74 GLU A N 1
ATOM 567 C CA . GLU A 1 74 ? 9.015 4.036 -12.379 1.00 93.69 74 GLU A CA 1
ATOM 568 C C . GLU A 1 74 ? 9.533 3.025 -11.337 1.00 93.69 74 GLU A C 1
ATOM 570 O O . GLU A 1 74 ? 10.503 2.318 -11.606 1.00 93.69 74 GLU A O 1
ATOM 575 N N . GLU A 1 75 ? 8.877 2.910 -10.178 1.00 95.19 75 GLU A N 1
ATOM 576 C CA . GLU A 1 75 ? 9.252 2.002 -9.085 1.00 95.19 75 GLU A CA 1
ATOM 577 C C . GLU A 1 75 ? 8.426 0.700 -9.075 1.00 95.19 75 GLU A C 1
ATOM 579 O O . GLU A 1 75 ? 8.767 -0.243 -8.357 1.00 95.19 75 GLU A O 1
ATOM 584 N N . LEU A 1 76 ? 7.386 0.587 -9.913 1.00 95.31 76 LEU A N 1
ATOM 585 C CA . LEU A 1 76 ? 6.559 -0.625 -10.018 1.00 95.31 76 LEU A CA 1
ATOM 586 C C . LEU A 1 76 ? 7.357 -1.909 -10.324 1.00 95.31 76 LEU A C 1
ATOM 588 O O . LEU A 1 76 ? 7.059 -2.932 -9.701 1.00 95.31 76 LEU A O 1
ATOM 592 N N . PRO A 1 77 ? 8.376 -1.915 -11.215 1.00 96.44 77 PRO A N 1
ATOM 593 C CA . PRO A 1 77 ? 9.171 -3.119 -11.458 1.00 96.44 77 PRO A CA 1
ATOM 594 C C . PRO A 1 77 ? 9.872 -3.637 -10.197 1.00 96.44 77 PRO A C 1
ATOM 596 O O . PRO A 1 77 ? 9.902 -4.844 -9.967 1.00 96.44 77 PRO A O 1
ATOM 599 N N . ARG A 1 78 ? 10.363 -2.729 -9.344 1.00 96.00 78 ARG A N 1
ATOM 600 C CA . ARG A 1 78 ? 11.028 -3.070 -8.080 1.00 96.00 78 ARG A CA 1
ATOM 601 C C . ARG A 1 78 ? 10.063 -3.706 -7.085 1.00 96.00 78 ARG A C 1
ATOM 603 O O . ARG A 1 78 ? 10.417 -4.656 -6.398 1.00 96.00 78 ARG A O 1
ATOM 610 N N . ALA A 1 79 ? 8.816 -3.237 -7.041 1.00 96.00 79 ALA A N 1
ATOM 611 C CA . ALA A 1 79 ? 7.788 -3.835 -6.190 1.00 96.00 79 ALA A CA 1
ATOM 612 C C . ALA A 1 79 ? 7.472 -5.298 -6.552 1.00 96.00 79 ALA A C 1
ATOM 614 O O . ALA A 1 79 ? 6.936 -6.036 -5.724 1.00 96.00 79 ALA A O 1
ATOM 615 N N . MET A 1 80 ? 7.802 -5.724 -7.778 1.00 96.38 80 MET A N 1
ATOM 616 C CA . MET A 1 80 ? 7.631 -7.102 -8.245 1.00 96.38 80 MET A CA 1
ATOM 617 C C . MET A 1 80 ? 8.837 -8.007 -7.957 1.00 96.38 80 MET A C 1
ATOM 619 O O . MET A 1 80 ? 8.721 -9.222 -8.153 1.00 96.38 80 MET A O 1
ATOM 623 N N . GLU A 1 81 ? 9.963 -7.462 -7.483 1.00 97.81 81 GLU A N 1
ATOM 624 C CA . GLU A 1 81 ? 11.113 -8.260 -7.047 1.00 97.81 81 GLU A CA 1
ATOM 625 C C . GLU A 1 81 ? 10.677 -9.237 -5.939 1.00 97.81 81 GLU A C 1
ATOM 627 O O . GLU A 1 81 ? 9.918 -8.842 -5.048 1.00 97.81 81 GLU A O 1
ATOM 632 N N . PRO A 1 82 ? 11.090 -10.519 -5.977 1.00 97.44 82 PRO A N 1
ATOM 633 C CA . PRO A 1 82 ? 10.554 -11.550 -5.087 1.00 97.44 82 PRO A CA 1
ATOM 634 C C . PRO A 1 82 ? 10.614 -11.197 -3.596 1.00 97.44 82 PRO A C 1
ATOM 636 O O . PRO A 1 82 ? 9.643 -11.439 -2.875 1.00 97.44 82 PRO A O 1
ATOM 639 N N . GLU A 1 83 ? 11.728 -10.617 -3.154 1.00 97.19 83 GLU A N 1
ATOM 640 C CA . GLU A 1 83 ? 11.998 -10.237 -1.769 1.00 97.19 83 GLU A CA 1
ATOM 641 C C . GLU A 1 83 ? 11.114 -9.065 -1.333 1.00 97.19 83 GLU A C 1
ATOM 643 O O . GLU A 1 83 ? 10.435 -9.151 -0.309 1.00 97.19 83 GLU A O 1
ATOM 648 N N . ILE A 1 84 ? 11.054 -8.006 -2.148 1.00 97.44 84 ILE A N 1
ATOM 649 C CA . ILE A 1 84 ? 10.231 -6.819 -1.882 1.00 97.44 84 ILE A CA 1
ATOM 650 C C . ILE A 1 84 ? 8.752 -7.193 -1.886 1.00 97.44 84 ILE A C 1
ATOM 652 O O . ILE A 1 84 ? 8.019 -6.873 -0.953 1.00 97.44 84 ILE A O 1
ATOM 656 N N . ARG A 1 85 ? 8.308 -7.950 -2.892 1.00 97.75 85 ARG A N 1
ATOM 657 C CA . ARG A 1 85 ? 6.927 -8.427 -2.984 1.00 97.75 85 ARG A CA 1
ATOM 658 C C . ARG A 1 85 ? 6.534 -9.240 -1.751 1.00 97.75 85 ARG A C 1
ATOM 660 O O . ARG A 1 85 ? 5.429 -9.075 -1.239 1.00 97.75 85 ARG A O 1
ATOM 667 N N . ALA A 1 86 ? 7.411 -10.127 -1.277 1.00 97.69 86 ALA A N 1
ATOM 668 C CA . ALA A 1 86 ? 7.154 -10.911 -0.072 1.00 97.69 86 ALA A CA 1
ATOM 669 C C . ALA A 1 86 ? 7.044 -10.020 1.177 1.00 97.69 86 ALA A C 1
ATOM 671 O O . ALA A 1 86 ? 6.124 -10.221 1.973 1.00 97.69 86 ALA A O 1
ATOM 672 N N . ALA A 1 87 ? 7.918 -9.017 1.310 1.00 97.44 87 ALA A N 1
ATOM 673 C CA . ALA A 1 87 ? 7.879 -8.050 2.405 1.00 97.44 87 ALA A CA 1
ATOM 674 C C . ALA A 1 87 ? 6.580 -7.226 2.407 1.00 97.44 87 ALA A C 1
ATOM 676 O O . ALA A 1 87 ? 5.916 -7.136 3.436 1.00 97.44 87 ALA A O 1
ATOM 677 N N . LEU A 1 88 ? 6.151 -6.715 1.247 1.00 97.06 88 LEU A N 1
ATOM 678 C CA . LEU A 1 88 ? 4.898 -5.961 1.110 1.00 97.06 88 LEU A CA 1
ATOM 679 C C . LEU A 1 88 ? 3.665 -6.802 1.479 1.00 97.06 88 LEU A C 1
ATOM 681 O O . LEU A 1 88 ? 2.753 -6.326 2.155 1.00 97.06 88 LEU A O 1
ATOM 685 N N . VAL A 1 89 ? 3.640 -8.076 1.069 1.00 97.69 89 VAL A N 1
ATOM 686 C CA . VAL A 1 89 ? 2.557 -9.006 1.432 1.00 97.69 89 VAL A CA 1
ATOM 687 C C . VAL A 1 89 ? 2.551 -9.302 2.933 1.00 97.69 89 VAL A C 1
ATOM 689 O O . VAL A 1 89 ? 1.472 -9.401 3.519 1.00 97.69 89 VAL A O 1
ATOM 692 N N . ALA A 1 90 ? 3.721 -9.464 3.556 1.00 97.81 90 ALA A N 1
ATOM 693 C CA . ALA A 1 90 ? 3.828 -9.676 4.997 1.00 97.81 90 ALA A CA 1
ATOM 694 C C . ALA A 1 90 ? 3.337 -8.445 5.776 1.00 97.81 90 ALA A C 1
ATOM 696 O O . ALA A 1 90 ? 2.426 -8.576 6.593 1.00 97.81 90 ALA A O 1
ATOM 697 N N . ALA A 1 91 ? 3.832 -7.256 5.425 1.00 96.75 91 ALA A N 1
ATOM 698 C CA . ALA A 1 91 ? 3.447 -5.992 6.045 1.00 96.75 91 ALA A CA 1
ATOM 699 C C . ALA A 1 91 ? 1.933 -5.737 5.969 1.00 96.75 91 ALA A C 1
ATOM 701 O O . ALA A 1 91 ? 1.294 -5.382 6.959 1.00 96.75 91 ALA A O 1
ATOM 702 N N . GLY A 1 92 ? 1.306 -5.980 4.815 1.00 95.38 92 GLY A N 1
ATOM 703 C CA . GLY A 1 92 ? -0.141 -5.798 4.708 1.00 95.38 92 GLY A CA 1
ATOM 704 C C . GLY A 1 92 ? -0.957 -6.782 5.550 1.00 95.38 92 GLY A C 1
ATOM 705 O O . GLY A 1 92 ? -2.005 -6.419 6.078 1.00 95.38 92 GLY A O 1
ATOM 706 N N . LYS A 1 93 ? -0.473 -8.016 5.739 1.00 96.12 93 LYS A N 1
ATOM 707 C CA . LYS A 1 93 ? -1.121 -8.976 6.648 1.00 96.12 93 LYS A CA 1
ATOM 708 C C . LYS A 1 93 ? -0.973 -8.563 8.109 1.00 96.12 93 LYS A C 1
ATOM 710 O O . LYS A 1 93 ? -1.935 -8.675 8.864 1.00 96.12 93 LYS A O 1
ATOM 715 N N . GLU A 1 94 ? 0.202 -8.078 8.499 1.00 96.50 94 GLU A N 1
ATOM 716 C CA . GLU A 1 94 ? 0.486 -7.602 9.860 1.00 96.50 94 GLU A CA 1
ATOM 717 C C . GLU A 1 94 ? -0.345 -6.366 10.224 1.00 96.50 94 GLU A C 1
ATOM 719 O O . GLU A 1 94 ? -0.838 -6.259 11.345 1.00 96.50 94 GLU A O 1
ATOM 724 N N . THR A 1 95 ? -0.599 -5.491 9.250 1.00 93.56 95 THR A N 1
ATOM 725 C CA . THR A 1 95 ? -1.489 -4.325 9.391 1.00 93.56 95 THR A CA 1
ATOM 726 C C . THR A 1 95 ? -2.979 -4.681 9.299 1.00 93.56 95 THR A C 1
ATOM 728 O O . THR A 1 95 ? -3.847 -3.831 9.493 1.00 93.56 95 THR A O 1
ATOM 731 N N . GLY A 1 96 ? -3.321 -5.956 9.084 1.00 93.50 96 GLY A N 1
ATOM 732 C CA . GLY A 1 96 ? -4.688 -6.474 9.174 1.00 93.50 96 GLY A CA 1
ATOM 733 C C . GLY A 1 96 ? -5.482 -6.482 7.865 1.00 93.50 96 GLY A C 1
ATOM 734 O O . GLY A 1 96 ? -6.702 -6.660 7.905 1.00 93.50 96 GLY A O 1
ATOM 735 N N . PHE A 1 97 ? -4.830 -6.324 6.711 1.00 95.81 97 PHE A N 1
ATOM 736 C CA . PHE A 1 97 ? -5.450 -6.578 5.410 1.00 95.81 97 PHE A CA 1
ATOM 737 C C . PHE A 1 97 ? -5.405 -8.071 5.057 1.00 95.81 97 PHE A C 1
ATOM 739 O O . PHE A 1 97 ? -4.422 -8.769 5.302 1.00 95.81 97 PHE A O 1
ATOM 746 N N . GLN A 1 98 ? -6.467 -8.576 4.426 1.00 96.00 98 GLN A N 1
ATOM 747 C CA . GLN A 1 98 ? -6.484 -9.944 3.891 1.00 96.00 98 GLN A CA 1
ATOM 748 C C . GLN A 1 98 ? -5.727 -10.029 2.564 1.00 96.00 98 GLN A C 1
ATOM 750 O O . GLN A 1 98 ? -5.096 -11.045 2.262 1.00 96.00 98 GLN A O 1
ATOM 755 N N . HIS A 1 99 ? -5.778 -8.948 1.782 1.00 96.19 99 HIS A N 1
ATOM 756 C CA . HIS A 1 99 ? -5.112 -8.843 0.494 1.00 96.19 99 HIS A CA 1
ATOM 757 C C . HIS A 1 99 ? -4.388 -7.507 0.362 1.00 96.19 99 HIS A C 1
ATOM 759 O O . HIS A 1 99 ? -4.901 -6.462 0.757 1.00 96.19 99 HIS A O 1
ATOM 765 N N . VAL A 1 100 ? -3.216 -7.558 -0.263 1.00 96.81 100 VAL A N 1
ATOM 766 C CA . VAL A 1 100 ? -2.451 -6.383 -0.675 1.00 96.81 100 VAL A CA 1
ATOM 767 C C . VAL A 1 100 ? -2.405 -6.377 -2.187 1.00 96.81 100 VAL A C 1
ATOM 769 O O . VAL A 1 100 ? -2.106 -7.403 -2.803 1.00 96.81 100 VAL A O 1
ATOM 772 N N . THR A 1 101 ? -2.717 -5.237 -2.784 1.00 97.25 101 THR A N 1
ATOM 773 C CA . THR A 1 101 ? -2.666 -5.050 -4.234 1.00 97.25 101 THR A CA 1
ATOM 774 C C . THR A 1 101 ? -1.814 -3.840 -4.567 1.00 97.25 101 THR A C 1
ATOM 776 O O . THR A 1 101 ? -1.627 -2.958 -3.733 1.00 97.25 101 THR A O 1
ATOM 779 N N . ILE A 1 102 ? -1.291 -3.802 -5.789 1.00 96.81 102 ILE A N 1
ATOM 780 C CA . ILE A 1 102 ? -0.603 -2.628 -6.324 1.00 96.81 102 ILE A CA 1
ATOM 781 C C . ILE A 1 102 ? -1.472 -2.042 -7.428 1.00 96.81 102 ILE A C 1
ATOM 783 O O . ILE A 1 102 ? -1.978 -2.778 -8.279 1.00 96.81 102 ILE A O 1
ATOM 787 N N . ASP A 1 103 ? -1.670 -0.730 -7.384 1.00 95.81 103 ASP A N 1
ATOM 788 C CA . ASP A 1 103 ? -2.341 0.001 -8.447 1.00 95.81 103 ASP A CA 1
ATOM 789 C C . ASP A 1 103 ? -1.421 0.091 -9.671 1.00 95.81 103 ASP A C 1
ATOM 791 O O . ASP A 1 103 ? -0.311 0.618 -9.595 1.00 95.81 103 ASP A O 1
ATOM 795 N N . LEU A 1 104 ? -1.883 -0.455 -10.796 1.00 94.44 104 LEU A N 1
ATOM 796 C CA . LEU A 1 104 ? -1.114 -0.513 -12.038 1.00 94.44 104 LEU A CA 1
ATOM 797 C C . LEU A 1 104 ? -1.026 0.844 -12.744 1.00 94.44 104 LEU A C 1
ATOM 799 O O . LEU A 1 104 ? -0.082 1.055 -13.504 1.00 94.44 104 LEU A O 1
ATOM 803 N N . ASP A 1 105 ? -1.970 1.759 -12.492 1.00 92.06 105 ASP A N 1
ATOM 804 C CA . ASP A 1 105 ? -1.851 3.143 -12.966 1.00 92.06 105 ASP A CA 1
ATOM 805 C C . ASP A 1 105 ? -0.765 3.893 -12.179 1.00 92.06 105 ASP A C 1
ATOM 807 O O . ASP A 1 105 ? -0.149 4.830 -12.699 1.00 92.06 105 ASP A O 1
ATOM 811 N N . GLY A 1 106 ? -0.503 3.448 -10.944 1.00 91.00 106 GLY A N 1
ATOM 812 C CA . GLY A 1 106 ? 0.473 4.029 -10.035 1.00 91.00 106 GLY A CA 1
ATOM 813 C C . GLY A 1 106 ? 0.193 5.498 -9.708 1.00 91.00 106 GLY A C 1
ATOM 814 O O . GLY A 1 106 ? -0.872 6.061 -9.970 1.00 91.00 106 GLY A O 1
ATOM 815 N N . ILE A 1 107 ? 1.193 6.145 -9.125 1.00 87.88 107 ILE A N 1
ATOM 816 C CA . ILE A 1 107 ? 1.240 7.589 -8.948 1.00 87.88 107 ILE A CA 1
ATOM 817 C C . ILE A 1 107 ? 2.037 8.135 -10.125 1.00 87.88 107 ILE A C 1
ATOM 819 O O . ILE A 1 107 ? 3.231 7.872 -10.263 1.00 87.88 107 ILE A O 1
ATOM 823 N N . ARG A 1 108 ? 1.399 8.937 -10.978 1.00 75.38 108 ARG A N 1
ATOM 824 C CA . ARG A 1 108 ? 2.161 9.729 -11.945 1.00 75.38 108 ARG A CA 1
ATOM 825 C C . ARG A 1 108 ? 2.930 10.778 -11.160 1.00 75.38 108 ARG A C 1
ATOM 827 O O . ARG A 1 108 ? 2.308 11.656 -10.560 1.00 75.38 108 ARG A O 1
ATOM 834 N N . SER A 1 109 ? 4.257 10.684 -11.171 1.00 59.00 109 SER A N 1
ATOM 835 C CA . SER A 1 109 ? 5.142 11.688 -10.584 1.00 59.00 109 SER A CA 1
ATOM 836 C C . SER A 1 109 ? 4.916 13.035 -11.280 1.00 59.00 109 SER A C 1
ATOM 838 O O . SER A 1 109 ? 5.463 13.340 -12.339 1.00 59.00 109 SER A O 1
ATOM 840 N N . GLY A 1 110 ? 4.013 13.839 -10.726 1.00 48.00 110 GLY A N 1
ATOM 841 C CA . GLY A 1 110 ? 3.839 15.227 -11.110 1.00 48.00 110 GLY A CA 1
ATOM 842 C C . GLY A 1 110 ? 4.884 16.049 -10.373 1.00 48.00 110 GLY A C 1
ATOM 843 O O . GLY A 1 110 ? 4.646 16.391 -9.224 1.00 48.00 110 GLY A O 1
ATOM 844 N N . LEU A 1 111 ? 6.025 16.327 -11.018 1.00 42.31 111 LEU A N 1
ATOM 845 C CA . LEU A 1 111 ? 6.983 17.390 -10.663 1.00 42.31 111 LEU A CA 1
ATOM 846 C C . LEU A 1 111 ? 7.080 17.703 -9.152 1.00 42.31 111 LEU A C 1
ATOM 848 O O . LEU A 1 111 ? 6.770 18.807 -8.716 1.00 42.31 111 LEU A O 1
ATOM 852 N N . PHE A 1 112 ? 7.555 16.755 -8.349 1.00 43.66 112 PHE A N 1
ATOM 853 C CA . PHE A 1 112 ? 8.127 17.053 -7.028 1.00 43.66 112 PHE A CA 1
ATOM 854 C C . PHE A 1 112 ? 9.559 16.513 -6.939 1.00 43.66 112 PHE A C 1
ATOM 856 O O . PHE A 1 112 ? 10.005 15.966 -5.936 1.00 43.66 112 PHE A O 1
ATOM 863 N N . SER A 1 113 ? 10.325 16.708 -8.016 1.00 39.53 113 SER A N 1
ATOM 864 C CA . SER A 1 113 ? 11.780 16.640 -7.956 1.00 39.53 113 SER A CA 1
ATOM 865 C C . SER A 1 113 ? 12.288 17.774 -7.061 1.00 39.53 113 SER A C 1
ATOM 867 O O . SER A 1 113 ? 12.196 18.942 -7.432 1.00 39.53 113 SER A O 1
ATOM 869 N N . LEU A 1 114 ? 12.781 17.416 -5.876 1.00 39.97 114 LEU A N 1
ATOM 870 C CA . LEU A 1 114 ? 13.770 18.136 -5.067 1.00 39.97 114 LEU A CA 1
ATOM 871 C C . LEU A 1 114 ? 14.005 19.627 -5.414 1.00 39.97 114 LEU A C 1
ATOM 873 O O . LEU A 1 114 ? 14.813 19.949 -6.281 1.00 39.97 114 LEU A O 1
ATOM 877 N N . GLN A 1 115 ? 13.446 20.543 -4.618 1.00 34.50 115 GLN A N 1
ATOM 878 C CA . GLN A 1 115 ? 14.031 21.884 -4.422 1.00 34.50 115 GLN A CA 1
ATOM 879 C C . GLN A 1 115 ? 14.543 22.131 -2.997 1.00 34.50 115 GLN A C 1
ATOM 881 O O . GLN A 1 115 ? 14.805 23.268 -2.615 1.00 34.50 115 GLN A O 1
ATOM 886 N N . ILE A 1 116 ? 14.783 21.082 -2.205 1.00 44.09 116 ILE A N 1
ATOM 887 C CA . ILE A 1 116 ? 15.445 21.239 -0.901 1.00 44.09 116 ILE A CA 1
ATOM 888 C C . ILE A 1 11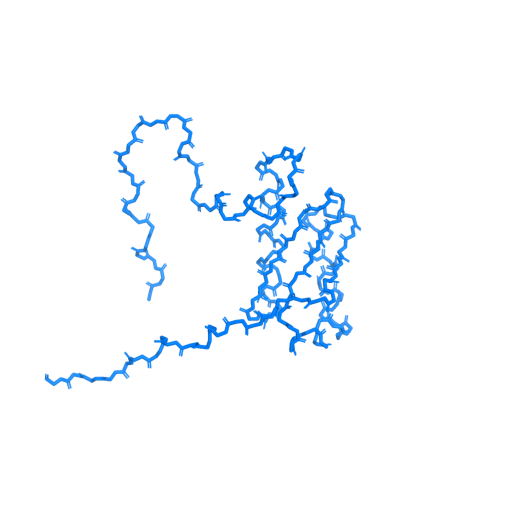6 ? 16.830 20.595 -0.927 1.00 44.09 116 ILE A C 1
ATOM 890 O O . ILE A 1 116 ? 17.080 19.620 -0.233 1.00 44.09 116 ILE A O 1
ATOM 894 N N . VAL A 1 117 ? 17.742 21.181 -1.708 1.00 40.53 117 VAL A N 1
ATOM 895 C CA . VAL A 1 117 ? 19.158 21.317 -1.323 1.00 40.53 117 VAL A CA 1
ATOM 896 C C . VAL A 1 117 ? 19.650 22.675 -1.829 1.00 40.53 117 VAL A C 1
ATOM 898 O O . VAL A 1 117 ? 20.250 22.794 -2.889 1.00 40.53 117 VAL A O 1
ATOM 901 N N . GLY A 1 118 ? 19.377 23.718 -1.050 1.00 33.66 118 GLY A N 1
ATOM 902 C CA . GLY A 1 118 ? 20.118 24.974 -1.085 1.00 33.66 118 GLY A CA 1
ATOM 903 C C . GLY A 1 1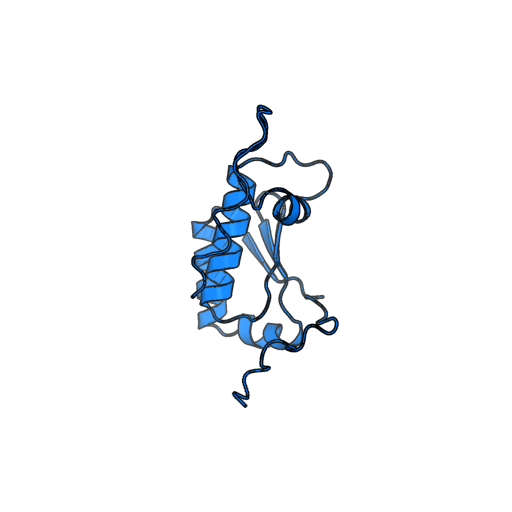18 ? 20.871 25.113 0.232 1.00 33.66 118 GLY A C 1
ATOM 904 O O . GLY A 1 118 ? 20.394 25.775 1.149 1.00 33.66 118 GLY A O 1
ATOM 905 N N . LYS A 1 119 ? 22.008 24.423 0.365 1.00 40.94 119 LYS A N 1
ATOM 906 C CA . LYS A 1 119 ? 22.993 24.695 1.417 1.00 40.94 119 LYS A CA 1
ATOM 907 C C . LYS A 1 119 ? 24.260 25.222 0.746 1.00 40.94 119 LYS A C 1
ATOM 909 O O . LYS A 1 119 ? 24.900 24.483 0.009 1.00 40.94 119 LYS A O 1
ATOM 914 N N . GLY A 1 120 ? 24.585 26.475 1.049 1.00 35.19 120 GLY A N 1
ATOM 915 C CA . GLY A 1 120 ? 25.759 27.233 0.602 1.00 35.19 120 GLY A CA 1
ATOM 916 C C . GLY A 1 120 ? 25.317 28.682 0.358 1.00 35.19 120 GLY A C 1
ATOM 917 O O . GLY A 1 120 ? 24.387 28.891 -0.404 1.00 35.19 120 GLY A O 1
ATOM 918 N N . ASP A 1 121 ? 25.824 29.725 1.004 1.00 37.09 121 ASP A N 1
ATOM 919 C CA . ASP A 1 121 ? 27.031 29.838 1.805 1.00 37.09 121 ASP A CA 1
ATOM 920 C C . ASP A 1 121 ? 26.925 30.991 2.808 1.00 37.09 121 ASP A C 1
ATOM 922 O O . ASP A 1 121 ? 26.137 31.923 2.658 1.00 37.09 121 ASP A O 1
ATOM 926 N N . ARG A 1 122 ? 27.752 30.881 3.848 1.00 38.75 122 ARG A N 1
ATOM 927 C CA . ARG A 1 122 ? 28.109 31.968 4.759 1.00 38.75 122 ARG A CA 1
ATOM 928 C C . ARG A 1 122 ? 28.890 33.030 3.981 1.00 38.75 122 ARG A C 1
ATOM 930 O O . ARG A 1 122 ? 29.835 32.679 3.279 1.00 38.75 122 ARG A O 1
ATOM 937 N N . GLY A 1 123 ? 28.546 34.293 4.200 1.00 36.22 123 GLY A N 1
ATOM 938 C CA . GLY A 1 123 ? 29.307 35.481 3.819 1.00 36.22 123 GLY A CA 1
ATOM 939 C C . GLY A 1 123 ? 28.760 36.670 4.579 1.00 36.22 123 GLY A C 1
ATOM 940 O O . GLY A 1 123 ? 27.582 36.994 4.321 1.00 36.22 123 GLY A O 1
#

Organism: NCBI:txid2838512

Secondary structure (DSSP, 8-state):
-TTSSSSS------TT---TTHHHHGGGSPTTS---HHHHHHHHHHHHHHHHTT-S--EEEEETTEEEEE-BGGGHHHHTSHHHHHHHHHHHHHTT-SEEEE-SS-B---S------------

InterPro domains:
  IPR052188 Pyridinium-3,5-bisthiocarboxylic acid mononucleotide synthase-like [PTHR43169] (1-111)

Radius of gyration: 17.39 Å; chains: 1; bounding box: 49×47×36 Å

Sequence (123 aa):
TKSQVREVARQMSLPVADKPAAPCLASRIPFGESVTPEKLRQIDDLEDAVYEQGFSDCRVRHHGAVGRIELPTEELPRAMEPEIRAALVAAGKETGFQHVTIDLDGIRSGLFSLQIVGKGDRG

Foldseek 3Di:
DPPPPPPDPPDDDDPPDPDPPVVVLVVLEDPPDDDDPLQSQLFVQLQVLLVVVPAPDWGWHDDPLETEIAGALVCVVVCPPPVNVVSSQVSNVVSPHPYYHYDNVHDHPDPPPDPPDPDDDDD